Protein AF-A0A3D4B383-F1 (afdb_monomer_lite)

Secondary structure (DSSP, 8-state):
------HHHHHHHTT-HHHHHHHHHTT--TTPPPTTT---HHHHHHHHHHH--S----HHHHHHHHHHTT--STTS-S--S-HHHHHHHH--

Radius of gyration: 11.78 Å; chains: 1; bounding box: 29×36×27 Å

Sequence (92 aa):
METAATPLHWAAWYGCEPVVEALLECGAPIEAGDGTFNSTALQWAAHGAVQGHHSYSGHHAIVERLLKAGASTDTVDRPTGDSRIDALLEGK

Foldseek 3Di:
DQFQQDQLLVCLLQLPLVSNVVCVVVVNDQQQATPPPGDGSLQSNLLSCPPPPHPHPNSLVSNLVSVVSPHDLPRHDPPSPDPSSNVSSVVD

Structure (mmCIF, N/CA/C/O backbone):
data_AF-A0A3D4B383-F1
#
_entry.id   AF-A0A3D4B383-F1
#
loop_
_atom_site.group_PDB
_atom_site.id
_atom_site.type_symbol
_atom_site.label_atom_id
_atom_site.label_alt_id
_atom_site.label_comp_id
_atom_site.label_asym_id
_atom_site.label_entity_id
_atom_site.label_seq_id
_atom_site.pdbx_PDB_ins_code
_atom_site.Cartn_x
_atom_site.Cartn_y
_atom_site.Cartn_z
_atom_site.occupancy
_atom_site.B_iso_or_equiv
_atom_site.auth_seq_id
_atom_site.auth_comp_id
_atom_site.auth_asym_id
_atom_site.auth_atom_id
_atom_site.pdbx_PDB_model_num
ATOM 1 N N . MET A 1 1 ? 7.064 -21.624 5.706 1.00 49.78 1 MET A N 1
ATOM 2 C CA . MET A 1 1 ? 6.790 -20.254 6.175 1.00 49.78 1 MET A CA 1
ATOM 3 C C . MET A 1 1 ? 5.708 -19.713 5.269 1.00 49.78 1 MET A C 1
ATOM 5 O O . MET A 1 1 ? 5.970 -19.518 4.091 1.00 49.78 1 MET A O 1
ATOM 9 N N . GLU A 1 2 ? 4.478 -19.637 5.767 1.00 52.50 2 GLU A N 1
ATOM 10 C CA . GLU A 1 2 ? 3.376 -19.010 5.036 1.00 52.50 2 GLU A CA 1
ATOM 11 C C . GLU A 1 2 ? 3.559 -17.499 5.153 1.00 52.50 2 GLU A C 1
ATOM 13 O O . GLU A 1 2 ? 3.652 -16.972 6.256 1.00 52.50 2 GLU A O 1
ATOM 18 N N . THR A 1 3 ? 3.667 -16.801 4.027 1.00 63.38 3 THR A N 1
ATOM 19 C CA . THR A 1 3 ? 3.941 -15.357 3.995 1.00 63.38 3 THR A CA 1
ATOM 20 C C . THR A 1 3 ? 2.758 -14.504 4.455 1.00 63.38 3 THR A C 1
ATOM 22 O O . THR A 1 3 ? 2.904 -13.292 4.518 1.00 63.38 3 THR A O 1
ATOM 25 N N . ALA A 1 4 ? 1.598 -15.107 4.759 1.00 88.25 4 ALA A N 1
ATOM 26 C CA . ALA A 1 4 ? 0.341 -14.493 5.223 1.00 88.25 4 ALA A CA 1
ATOM 27 C C . ALA A 1 4 ? -0.027 -13.131 4.587 1.00 88.25 4 ALA A C 1
ATOM 29 O O . ALA A 1 4 ? -0.783 -12.348 5.156 1.00 88.25 4 ALA A O 1
ATOM 30 N N . ALA A 1 5 ? 0.489 -12.845 3.391 1.00 92.88 5 ALA A N 1
ATOM 31 C CA . ALA A 1 5 ? 0.305 -11.576 2.717 1.00 92.88 5 ALA A CA 1
ATOM 32 C C . ALA A 1 5 ? -1.123 -11.510 2.174 1.00 92.88 5 ALA A C 1
ATOM 34 O O . ALA A 1 5 ? -1.547 -12.350 1.375 1.00 92.88 5 ALA A O 1
ATOM 35 N N . THR A 1 6 ? -1.873 -10.507 2.623 1.00 94.88 6 THR A N 1
ATOM 36 C CA . THR A 1 6 ? -3.245 -10.261 2.163 1.00 94.88 6 THR A CA 1
ATOM 37 C C . THR A 1 6 ? -3.267 -9.792 0.699 1.00 94.88 6 THR A C 1
ATOM 39 O O . THR A 1 6 ? -2.256 -9.303 0.188 1.00 94.88 6 THR A O 1
ATOM 42 N N . PRO A 1 7 ? -4.419 -9.858 0.007 1.00 95.75 7 PRO A N 1
ATOM 43 C CA . PRO A 1 7 ? -4.556 -9.274 -1.330 1.00 95.75 7 PRO A CA 1
ATOM 44 C C . PRO A 1 7 ? -4.137 -7.797 -1.400 1.00 95.75 7 PR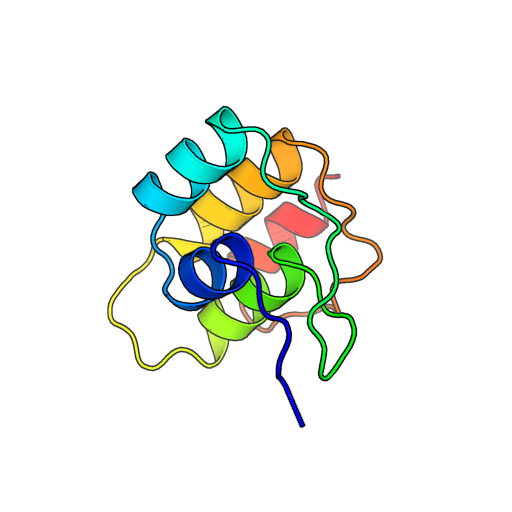O A C 1
ATOM 46 O O . PRO A 1 7 ? -3.593 -7.362 -2.413 1.00 95.75 7 PRO A O 1
ATOM 49 N N . LEU A 1 8 ? -4.331 -7.046 -0.307 1.00 96.75 8 LEU A N 1
ATOM 50 C CA . LEU A 1 8 ? -3.959 -5.634 -0.220 1.00 96.75 8 LEU A CA 1
ATOM 51 C C . LEU A 1 8 ? -2.435 -5.439 -0.262 1.00 96.75 8 LEU A C 1
ATOM 53 O O . LEU A 1 8 ? -1.970 -4.521 -0.931 1.00 96.75 8 LEU A O 1
ATOM 57 N N . HIS A 1 9 ? -1.657 -6.337 0.354 1.00 95.75 9 HIS A N 1
ATOM 58 C CA . HIS A 1 9 ? -0.190 -6.329 0.272 1.00 95.75 9 HIS A CA 1
ATOM 59 C C . HIS A 1 9 ? 0.300 -6.504 -1.165 1.00 95.75 9 HIS A C 1
ATOM 61 O O . HIS A 1 9 ? 1.124 -5.731 -1.650 1.00 95.75 9 HIS A O 1
ATOM 67 N N . TRP A 1 10 ? -0.240 -7.498 -1.874 1.00 94.31 10 TRP A N 1
ATOM 68 C CA . TRP A 1 10 ? 0.147 -7.758 -3.259 1.00 94.31 10 TRP A CA 1
ATOM 69 C C . TRP A 1 10 ? -0.228 -6.597 -4.181 1.00 94.31 10 TRP A C 1
ATOM 71 O O . TRP A 1 10 ? 0.602 -6.155 -4.973 1.00 94.31 10 TRP A O 1
ATOM 81 N N . ALA A 1 11 ? -1.445 -6.063 -4.056 1.00 94.75 11 ALA A N 1
ATOM 82 C CA . ALA A 1 11 ? -1.885 -4.916 -4.847 1.00 94.75 11 ALA A CA 1
ATOM 83 C C . ALA A 1 11 ? -1.002 -3.677 -4.610 1.00 94.75 11 ALA A C 1
ATOM 85 O O . ALA A 1 11 ? -0.630 -2.996 -5.569 1.00 94.75 11 ALA A O 1
ATOM 86 N N . ALA A 1 12 ? -0.614 -3.439 -3.353 1.00 95.12 12 ALA A N 1
ATOM 87 C CA . ALA A 1 12 ? 0.299 -2.374 -2.962 1.00 95.12 12 ALA A CA 1
ATOM 88 C C . ALA A 1 12 ? 1.703 -2.544 -3.565 1.00 95.12 12 ALA A C 1
ATOM 90 O O . ALA A 1 12 ? 2.224 -1.611 -4.173 1.00 95.12 12 ALA A O 1
ATOM 91 N N . TRP A 1 13 ? 2.285 -3.744 -3.476 1.00 93.44 13 TRP A N 1
ATOM 92 C CA . TRP A 1 13 ? 3.601 -4.054 -4.050 1.00 93.44 13 TRP A CA 1
ATOM 93 C C . TRP A 1 13 ? 3.664 -3.833 -5.560 1.00 93.44 13 TRP A C 1
ATOM 95 O O . TRP A 1 13 ? 4.619 -3.248 -6.075 1.00 93.44 13 TRP A O 1
ATOM 105 N N . TYR A 1 14 ? 2.631 -4.276 -6.279 1.00 91.62 14 TYR A N 1
ATOM 106 C CA . TYR A 1 14 ? 2.570 -4.145 -7.733 1.00 91.62 14 TYR A CA 1
ATOM 107 C C . TYR A 1 14 ? 2.170 -2.750 -8.219 1.00 91.62 14 TYR A C 1
ATOM 109 O O . TYR A 1 14 ? 2.200 -2.512 -9.424 1.00 91.62 14 TYR A O 1
ATOM 117 N N . GLY A 1 15 ? 1.799 -1.824 -7.331 1.00 93.25 15 GLY A N 1
ATOM 118 C CA . GLY A 1 15 ? 1.386 -0.489 -7.758 1.00 93.25 15 GLY A CA 1
ATOM 119 C C . GLY A 1 15 ? 0.005 -0.463 -8.432 1.00 93.25 15 GLY A C 1
ATOM 120 O O . GLY A 1 15 ? -0.254 0.416 -9.253 1.00 93.25 15 GLY A O 1
ATOM 121 N N . CYS A 1 16 ? -0.883 -1.422 -8.131 1.00 93.56 16 CYS A N 1
ATOM 122 C CA . CYS A 1 16 ? -2.191 -1.549 -8.780 1.00 93.56 16 CYS A CA 1
ATOM 123 C C . CYS A 1 16 ? -3.296 -0.766 -8.046 1.00 93.56 16 CYS A C 1
ATOM 125 O O . CYS A 1 16 ? -4.067 -1.328 -7.267 1.00 93.56 16 CYS A O 1
ATOM 127 N N . GLU A 1 17 ? -3.386 0.539 -8.318 1.00 93.56 17 GLU A N 1
ATOM 128 C CA . GLU A 1 17 ? -4.351 1.449 -7.675 1.00 93.56 17 GLU A CA 1
ATOM 129 C C . GLU A 1 17 ? -5.818 0.973 -7.752 1.00 93.56 17 GLU A C 1
ATOM 131 O O . GLU A 1 17 ? -6.456 0.930 -6.699 1.00 93.56 17 GLU A O 1
ATOM 136 N N . PRO A 1 18 ? -6.362 0.524 -8.906 1.00 94.44 18 PRO A N 1
ATOM 137 C CA . PRO A 1 18 ? -7.770 0.115 -8.978 1.00 94.44 18 PRO A CA 1
ATOM 138 C C . PRO A 1 18 ? -8.102 -1.092 -8.092 1.00 94.44 18 PRO A C 1
ATOM 140 O O . PRO A 1 18 ? -9.207 -1.208 -7.569 1.00 94.44 18 PRO A O 1
ATOM 143 N N . VAL A 1 19 ? -7.141 -2.004 -7.910 1.00 95.50 19 VAL A N 1
ATOM 144 C CA . VAL A 1 19 ? -7.322 -3.174 -7.042 1.00 95.50 19 VAL A CA 1
ATOM 145 C C . VAL A 1 19 ? -7.238 -2.764 -5.575 1.00 95.50 19 VAL A C 1
ATOM 147 O O . VAL A 1 19 ? -8.023 -3.257 -4.771 1.00 95.50 19 VAL A O 1
ATOM 150 N N . VAL A 1 20 ? -6.333 -1.847 -5.218 1.00 96.38 20 VAL A N 1
ATOM 151 C CA . VAL A 1 20 ? -6.280 -1.287 -3.859 1.00 96.38 20 VAL A CA 1
ATOM 152 C C . VAL A 1 20 ? -7.608 -0.624 -3.502 1.00 96.38 20 VAL A C 1
ATOM 154 O O . VAL A 1 20 ? -8.144 -0.900 -2.434 1.00 96.38 20 VAL A O 1
ATOM 157 N N . GLU A 1 21 ? -8.165 0.193 -4.395 1.00 96.06 21 GLU A N 1
ATOM 158 C CA . GLU A 1 21 ? -9.447 0.868 -4.172 1.00 96.06 21 GLU A CA 1
ATOM 159 C C . GLU A 1 21 ? -10.582 -0.136 -3.929 1.00 96.06 21 GLU A C 1
ATOM 161 O O . GLU A 1 21 ? -11.219 -0.088 -2.878 1.00 96.06 21 GLU A O 1
ATOM 166 N N . ALA A 1 22 ? -10.745 -1.128 -4.810 1.00 97.56 22 ALA A N 1
ATOM 167 C CA . ALA A 1 22 ? -11.770 -2.161 -4.651 1.00 97.56 22 ALA A CA 1
ATOM 168 C C . ALA A 1 22 ? -11.619 -2.968 -3.345 1.00 97.56 22 ALA A C 1
ATOM 170 O O . ALA A 1 22 ? -12.607 -3.327 -2.701 1.00 97.56 22 ALA A O 1
ATOM 171 N N . LEU A 1 23 ? -10.383 -3.260 -2.929 1.00 97.50 23 LEU A N 1
ATOM 172 C CA . LEU A 1 23 ? -10.121 -3.969 -1.675 1.00 97.50 23 LEU A CA 1
ATOM 173 C C . LEU A 1 23 ? -10.474 -3.116 -0.451 1.00 97.50 23 LEU A C 1
ATOM 175 O O . LEU A 1 23 ? -11.061 -3.636 0.498 1.00 97.50 23 LEU A O 1
ATOM 179 N N . LEU A 1 24 ? -10.155 -1.820 -0.472 1.00 96.69 24 LEU A N 1
ATOM 180 C CA . LEU A 1 24 ? -10.523 -0.891 0.598 1.00 96.69 24 LEU A CA 1
ATOM 181 C C . LEU A 1 24 ? -12.045 -0.731 0.703 1.00 96.69 24 LEU A C 1
ATOM 183 O O . LEU A 1 24 ? -12.580 -0.769 1.809 1.00 96.69 24 LEU A O 1
ATOM 187 N N . GLU A 1 25 ? -12.753 -0.643 -0.425 1.00 96.31 25 GLU A N 1
ATOM 188 C CA . GLU A 1 25 ? -14.224 -0.611 -0.465 1.00 96.3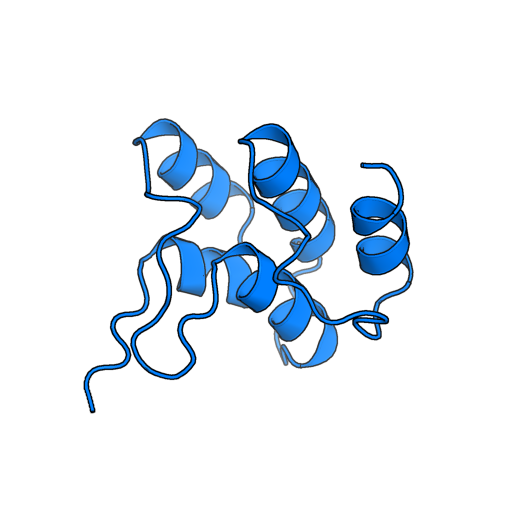1 25 GLU A CA 1
ATOM 189 C C . GLU A 1 25 ? -14.859 -1.880 0.123 1.00 96.31 25 GLU A C 1
ATOM 191 O O . GLU A 1 25 ? -15.907 -1.818 0.765 1.00 96.31 25 GLU A O 1
ATOM 196 N N . CYS A 1 26 ? -14.200 -3.031 -0.034 1.00 96.88 26 CYS A N 1
ATOM 197 C CA . CYS A 1 26 ? -14.623 -4.294 0.572 1.00 96.88 26 CYS A CA 1
ATOM 198 C C . CYS A 1 26 ? -14.266 -4.417 2.066 1.00 96.88 26 CYS A C 1
ATOM 200 O O . CYS A 1 26 ? -14.532 -5.457 2.669 1.00 96.88 26 CYS A O 1
ATOM 202 N N . GLY A 1 27 ? -13.655 -3.394 2.673 1.00 95.31 27 GLY A N 1
ATOM 203 C CA . GLY A 1 27 ? -13.247 -3.415 4.077 1.00 95.31 27 GLY A CA 1
ATOM 204 C C . GLY A 1 27 ? -12.004 -4.265 4.341 1.00 95.31 27 GLY A C 1
ATOM 205 O O . GLY A 1 27 ? -11.888 -4.861 5.414 1.00 95.31 27 GLY A O 1
ATOM 206 N N . ALA A 1 28 ? -11.083 -4.361 3.375 1.00 96.06 28 ALA A N 1
ATOM 207 C CA . ALA A 1 28 ? -9.814 -5.048 3.590 1.00 96.06 28 ALA A CA 1
ATOM 208 C C . ALA A 1 28 ? -9.069 -4.466 4.810 1.00 96.06 28 ALA A C 1
ATOM 210 O O . ALA A 1 28 ? -9.029 -3.245 4.985 1.00 96.06 28 ALA A O 1
ATOM 211 N N . PRO A 1 29 ? -8.450 -5.314 5.653 1.00 94.88 29 PRO A N 1
ATOM 212 C CA . PRO A 1 29 ? -7.762 -4.850 6.849 1.00 94.88 29 PRO A CA 1
ATOM 213 C C . PRO A 1 29 ? -6.477 -4.103 6.469 1.00 94.88 29 PRO A C 1
ATOM 215 O O . PRO A 1 29 ? -5.509 -4.705 6.007 1.00 94.88 29 PRO A O 1
ATOM 218 N N . ILE A 1 30 ? -6.487 -2.785 6.674 1.00 95.62 30 ILE A N 1
ATOM 219 C CA . ILE A 1 30 ? -5.410 -1.858 6.287 1.00 95.62 30 ILE A CA 1
ATOM 220 C C . ILE A 1 30 ? -4.131 -2.113 7.094 1.00 95.62 30 ILE A C 1
ATOM 222 O O . ILE A 1 30 ? -3.040 -2.158 6.533 1.00 95.62 30 ILE A O 1
ATOM 226 N N . GLU A 1 31 ? -4.294 -2.345 8.397 1.00 95.50 31 GLU A N 1
ATOM 227 C CA . GLU A 1 31 ? -3.213 -2.581 9.365 1.00 95.50 31 GLU A CA 1
ATOM 228 C C . GLU A 1 31 ? -2.874 -4.072 9.530 1.00 95.50 31 GLU A C 1
ATOM 230 O O . GLU A 1 31 ? -2.213 -4.465 10.490 1.00 95.50 31 GLU A O 1
ATOM 235 N N . ALA A 1 32 ? -3.357 -4.943 8.635 1.00 94.56 32 ALA A N 1
ATOM 236 C CA . ALA A 1 32 ? -2.935 -6.339 8.664 1.00 94.56 32 ALA A CA 1
ATOM 237 C C . ALA A 1 32 ? -1.436 -6.420 8.365 1.00 94.56 32 ALA A C 1
ATOM 239 O O . ALA A 1 32 ? -0.999 -5.926 7.330 1.00 94.56 32 ALA A O 1
ATOM 240 N N . GLY A 1 33 ? -0.678 -7.066 9.249 1.00 94.12 33 GLY A N 1
ATOM 241 C CA . GLY A 1 33 ? 0.723 -7.396 9.012 1.00 94.12 33 GLY A CA 1
ATOM 242 C C . GLY A 1 33 ? 0.868 -8.677 8.193 1.00 94.12 33 GLY A C 1
ATOM 243 O O . GLY A 1 33 ? 0.098 -9.626 8.362 1.00 94.12 33 GLY A O 1
ATOM 244 N N . ASP A 1 34 ? 1.866 -8.721 7.315 1.00 93.06 34 ASP A N 1
ATOM 245 C CA . ASP A 1 34 ? 2.276 -9.946 6.635 1.00 93.06 34 ASP A CA 1
ATOM 246 C C . ASP A 1 34 ? 2.938 -10.951 7.603 1.00 93.06 34 ASP A C 1
ATOM 248 O O . ASP A 1 34 ? 3.387 -10.613 8.698 1.00 93.06 34 ASP A O 1
ATOM 252 N N . GLY A 1 35 ? 3.039 -12.213 7.187 1.00 91.19 35 GLY A N 1
ATOM 253 C CA . GLY A 1 35 ? 3.555 -13.295 8.034 1.00 91.19 35 GLY A CA 1
ATOM 254 C C . GLY A 1 35 ? 5.076 -13.318 8.196 1.00 91.19 35 GLY A C 1
ATOM 255 O O . GLY A 1 35 ? 5.587 -14.083 9.011 1.00 91.19 35 GLY A O 1
ATOM 256 N N . THR A 1 36 ? 5.807 -12.525 7.414 1.00 89.75 36 THR A N 1
ATOM 257 C CA . THR A 1 36 ? 7.275 -12.534 7.358 1.00 89.75 36 THR A CA 1
ATOM 258 C C . THR A 1 36 ? 7.870 -11.441 8.231 1.00 89.75 36 THR A C 1
ATOM 260 O O . THR A 1 36 ? 8.772 -11.714 9.021 1.00 89.75 36 THR A O 1
ATOM 263 N N . PHE A 1 37 ? 7.365 -10.212 8.096 1.00 89.69 37 PHE A N 1
ATOM 264 C CA . PHE A 1 37 ? 7.920 -9.035 8.768 1.00 89.69 37 PHE A CA 1
ATOM 265 C C . PHE A 1 37 ? 6.879 -8.258 9.570 1.00 89.69 37 PHE A C 1
ATOM 267 O O . PHE A 1 37 ? 7.205 -7.204 10.114 1.00 89.69 37 PHE A 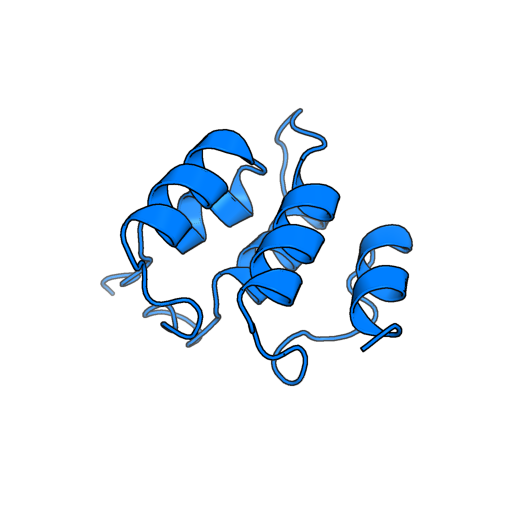O 1
ATOM 274 N N . ASN A 1 38 ? 5.636 -8.750 9.644 1.00 92.44 38 ASN A N 1
ATOM 275 C CA . ASN A 1 38 ? 4.509 -7.998 10.189 1.00 92.44 38 ASN A CA 1
ATOM 276 C C . ASN A 1 38 ? 4.381 -6.612 9.525 1.00 92.44 38 ASN A C 1
ATOM 278 O O . ASN A 1 38 ? 4.042 -5.626 10.177 1.00 92.44 38 ASN A O 1
ATOM 282 N N . SER A 1 39 ? 4.713 -6.530 8.235 1.00 93.81 39 SER A N 1
ATOM 283 C CA . SER A 1 39 ? 4.627 -5.308 7.447 1.00 93.81 39 SER A CA 1
ATOM 284 C C . SER A 1 39 ? 3.220 -5.120 6.910 1.00 93.81 39 SER A C 1
ATOM 286 O O . SER A 1 39 ? 2.607 -6.087 6.479 1.00 93.81 39 SER A O 1
ATOM 288 N N . THR A 1 40 ? 2.738 -3.884 6.911 1.00 95.81 40 THR A N 1
ATOM 289 C CA . THR A 1 40 ? 1.432 -3.472 6.398 1.00 95.81 40 THR A CA 1
ATOM 290 C C . THR A 1 40 ? 1.454 -3.277 4.884 1.00 95.81 40 THR A C 1
ATOM 292 O O . THR A 1 40 ? 2.508 -3.169 4.245 1.00 95.81 40 THR A O 1
ATOM 295 N N . ALA A 1 41 ? 0.269 -3.121 4.290 1.00 96.06 41 ALA A N 1
ATOM 296 C CA . ALA A 1 41 ? 0.151 -2.766 2.880 1.00 96.06 41 ALA A CA 1
ATOM 297 C C . ALA A 1 41 ? 0.839 -1.430 2.538 1.00 96.06 41 ALA A C 1
ATOM 299 O O . ALA A 1 41 ? 1.357 -1.279 1.432 1.00 96.06 41 ALA A O 1
ATOM 300 N N . LEU A 1 42 ? 0.897 -0.477 3.476 1.00 96.25 42 LEU A N 1
ATOM 301 C CA . LEU A 1 42 ? 1.580 0.801 3.268 1.00 96.25 42 LEU A CA 1
ATOM 302 C C . LEU A 1 42 ? 3.099 0.612 3.145 1.00 96.25 42 LEU A C 1
ATOM 304 O O . LEU A 1 42 ? 3.713 1.163 2.231 1.00 96.25 42 LEU A O 1
ATOM 308 N N . GLN A 1 43 ? 3.694 -0.224 4.002 1.00 95.25 43 GLN A N 1
ATOM 309 C CA . GLN A 1 43 ? 5.115 -0.580 3.917 1.00 95.25 43 GLN A CA 1
ATOM 310 C C . GLN A 1 43 ? 5.424 -1.326 2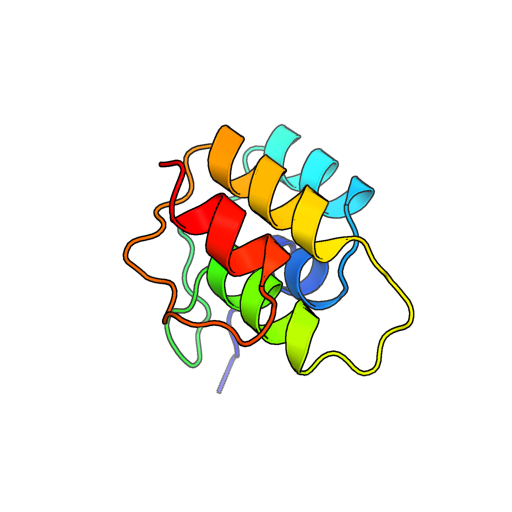.610 1.00 95.25 43 GLN A C 1
ATOM 312 O O . GLN A 1 43 ? 6.432 -1.043 1.964 1.00 95.25 43 GLN A O 1
ATOM 317 N N . TRP A 1 44 ? 4.531 -2.217 2.161 1.00 94.44 44 TRP A N 1
ATOM 318 C CA . TRP A 1 44 ? 4.674 -2.904 0.871 1.00 94.44 44 TRP A CA 1
ATOM 319 C C . TRP A 1 44 ? 4.575 -1.945 -0.324 1.00 94.44 44 TRP A C 1
ATOM 321 O O . TRP A 1 44 ? 5.327 -2.110 -1.283 1.00 94.44 44 TRP A O 1
ATOM 331 N N . ALA A 1 45 ? 3.706 -0.927 -0.271 1.00 94.69 45 ALA A N 1
ATOM 332 C CA . ALA A 1 45 ? 3.628 0.111 -1.302 1.00 94.69 45 ALA A CA 1
ATOM 333 C C . ALA A 1 45 ? 4.923 0.934 -1.376 1.00 94.69 45 ALA A C 1
ATOM 335 O O . ALA A 1 45 ? 5.466 1.128 -2.462 1.00 94.69 45 ALA A O 1
ATOM 336 N N . ALA A 1 46 ? 5.440 1.380 -0.227 1.00 93.44 46 ALA A N 1
ATOM 337 C CA . ALA A 1 46 ? 6.685 2.142 -0.155 1.00 93.44 46 ALA A CA 1
ATOM 338 C C . ALA A 1 46 ? 7.889 1.319 -0.642 1.00 93.44 46 ALA A C 1
ATOM 340 O O . ALA A 1 46 ? 8.658 1.776 -1.485 1.00 93.44 46 ALA A O 1
ATOM 341 N N . HIS A 1 47 ? 8.014 0.071 -0.180 1.00 92.06 47 HIS A N 1
ATOM 342 C CA . HIS A 1 47 ? 9.091 -0.824 -0.599 1.00 92.06 47 HIS A CA 1
ATOM 343 C C . HIS A 1 47 ? 8.994 -1.173 -2.092 1.00 92.06 47 HIS A C 1
ATOM 345 O O . HIS A 1 47 ? 9.998 -1.159 -2.804 1.00 92.06 47 HIS A O 1
ATOM 351 N N . GLY A 1 48 ? 7.781 -1.444 -2.583 1.00 91.19 48 GLY A N 1
ATOM 352 C CA . GLY A 1 48 ? 7.515 -1.772 -3.982 1.00 91.19 48 GLY A CA 1
ATOM 353 C C . GLY A 1 48 ? 7.802 -0.623 -4.946 1.00 91.19 48 GLY A C 1
ATOM 354 O O . GLY A 1 48 ? 8.227 -0.885 -6.065 1.00 91.19 48 GLY A O 1
ATOM 355 N N . ALA A 1 49 ? 7.647 0.632 -4.521 1.00 90.56 49 ALA A N 1
ATOM 356 C CA . ALA A 1 49 ? 7.975 1.791 -5.353 1.00 90.56 49 ALA A CA 1
ATOM 357 C C . ALA A 1 49 ? 9.476 1.897 -5.666 1.00 90.56 49 ALA A C 1
ATOM 359 O O . ALA A 1 49 ? 9.855 2.360 -6.738 1.00 90.56 49 ALA A O 1
ATOM 360 N N . VAL A 1 50 ? 10.325 1.454 -4.733 1.00 89.06 50 VAL A N 1
ATOM 361 C CA . VAL A 1 50 ? 11.788 1.566 -4.840 1.00 89.06 50 VAL A CA 1
ATOM 362 C C . VAL A 1 50 ? 12.418 0.289 -5.388 1.00 89.06 50 VAL A C 1
ATOM 364 O O . VAL A 1 50 ? 13.349 0.349 -6.187 1.00 89.06 50 VAL A O 1
ATOM 367 N N . GLN A 1 51 ? 11.901 -0.872 -4.982 1.00 85.81 51 GLN A N 1
ATOM 368 C CA . GLN A 1 51 ? 12.471 -2.183 -5.318 1.00 85.81 51 GLN A CA 1
ATOM 369 C C . GLN A 1 51 ? 11.710 -2.912 -6.430 1.00 85.81 51 GLN A C 1
ATOM 371 O O . GLN A 1 51 ? 12.193 -3.911 -6.981 1.00 85.81 51 GLN A O 1
ATOM 376 N N . GLY A 1 52 ? 10.494 -2.467 -6.741 1.00 73.50 52 GLY A N 1
ATOM 377 C CA . GLY A 1 52 ? 9.656 -3.078 -7.758 1.00 73.50 52 GLY A CA 1
ATOM 378 C C . GLY A 1 52 ? 10.303 -2.949 -9.129 1.00 73.50 52 GLY A C 1
ATOM 379 O O . GLY A 1 52 ? 10.586 -1.859 -9.607 1.00 73.50 52 GLY A O 1
ATOM 380 N N . HIS A 1 53 ? 10.484 -4.079 -9.807 1.00 66.44 53 HIS A N 1
ATOM 381 C CA . HIS A 1 53 ? 10.935 -4.112 -11.202 1.00 66.44 53 HIS A CA 1
ATOM 382 C C . HIS A 1 53 ? 9.754 -3.934 -12.178 1.00 66.44 53 HIS A C 1
ATOM 384 O O . HIS A 1 53 ? 9.799 -4.388 -13.322 1.00 66.44 53 HIS A O 1
ATOM 390 N N . HIS A 1 54 ? 8.663 -3.318 -11.716 1.00 67.00 54 HIS A N 1
ATOM 391 C CA . HIS A 1 54 ? 7.370 -3.300 -12.396 1.00 67.00 54 HIS A CA 1
ATOM 392 C C . HIS A 1 54 ? 7.122 -1.916 -12.994 1.00 67.00 54 HIS A C 1
ATOM 394 O O . HIS A 1 54 ? 7.359 -0.904 -12.348 1.00 67.00 54 HIS A O 1
ATOM 400 N N . SER A 1 55 ? 6.594 -1.853 -14.216 1.00 60.34 55 SER A N 1
ATOM 401 C CA . SER A 1 55 ? 6.407 -0.596 -14.963 1.00 60.34 55 SER A CA 1
ATOM 402 C C . SER A 1 55 ? 5.255 0.297 -14.454 1.00 60.34 55 SER A C 1
ATOM 404 O O . SER A 1 55 ? 4.888 1.262 -15.127 1.00 60.34 55 SER A O 1
ATOM 406 N N . TYR A 1 56 ? 4.641 -0.034 -13.315 1.00 62.62 56 TYR A N 1
ATOM 407 C CA . TYR A 1 56 ? 3.483 0.676 -12.778 1.00 62.62 56 TYR A CA 1
ATOM 408 C C . TYR A 1 56 ? 3.932 1.836 -11.887 1.00 62.62 56 TYR A C 1
ATOM 410 O O . TYR A 1 56 ? 4.607 1.634 -10.888 1.00 62.62 56 TYR A O 1
ATOM 418 N N . SER A 1 57 ? 3.505 3.052 -12.225 1.00 70.56 57 SER A N 1
ATOM 419 C CA . SER A 1 57 ? 3.797 4.288 -11.482 1.00 70.56 57 SER A CA 1
ATOM 420 C C . SER A 1 57 ? 2.733 4.628 -10.422 1.00 70.56 57 SER A C 1
ATOM 422 O O . SER A 1 57 ? 2.516 5.798 -10.111 1.00 70.56 57 SER A O 1
ATOM 424 N N . GLY A 1 58 ? 1.999 3.625 -9.931 1.00 85.50 58 GLY A N 1
ATOM 425 C CA . GLY A 1 58 ? 0.803 3.812 -9.099 1.00 85.50 58 GLY A CA 1
ATOM 426 C C . GLY A 1 58 ? 1.063 3.928 -7.595 1.00 85.50 58 GLY A C 1
ATOM 427 O O . GLY A 1 58 ? 0.141 4.238 -6.843 1.00 85.50 58 GLY A O 1
ATOM 428 N N . HIS A 1 59 ? 2.293 3.695 -7.126 1.00 92.38 59 HIS A N 1
ATOM 429 C CA . HIS A 1 59 ? 2.578 3.583 -5.691 1.00 92.38 59 HIS A CA 1
ATOM 430 C C . HIS A 1 59 ? 2.286 4.866 -4.908 1.00 92.38 59 HIS A C 1
ATOM 432 O O . HIS A 1 59 ? 1.740 4.777 -3.814 1.00 92.38 59 HIS A O 1
ATOM 438 N N . HIS A 1 60 ? 2.533 6.060 -5.465 1.00 92.19 60 HIS A N 1
ATOM 439 C CA . HIS A 1 60 ? 2.175 7.326 -4.797 1.00 92.19 60 HIS A CA 1
ATOM 440 C C . HIS A 1 60 ? 0.670 7.465 -4.569 1.00 92.19 60 HIS A C 1
ATOM 442 O O . HIS A 1 60 ? 0.247 7.910 -3.505 1.00 92.19 60 HIS A O 1
ATOM 448 N N . ALA A 1 61 ? -0.137 7.077 -5.559 1.00 93.75 61 ALA A N 1
ATOM 449 C CA . ALA A 1 61 ? -1.591 7.131 -5.454 1.00 93.75 61 ALA A CA 1
ATOM 450 C C . ALA A 1 61 ? -2.106 6.107 -4.432 1.00 93.75 61 ALA A C 1
ATOM 452 O O . ALA A 1 61 ? -2.987 6.414 -3.632 1.00 93.75 61 ALA A O 1
ATOM 453 N N . ILE A 1 62 ? -1.495 4.920 -4.389 1.00 95.44 62 ILE A N 1
ATOM 454 C CA . ILE A 1 62 ? -1.788 3.896 -3.380 1.00 95.44 62 ILE A CA 1
ATOM 455 C C . ILE A 1 62 ? -1.442 4.382 -1.977 1.00 95.44 62 ILE A C 1
ATOM 457 O O . ILE A 1 62 ? -2.273 4.251 -1.082 1.00 95.44 62 ILE A O 1
ATOM 461 N N . VAL A 1 63 ? -0.256 4.967 -1.782 1.00 95.19 63 VAL A N 1
ATOM 462 C CA . VAL A 1 63 ? 0.143 5.563 -0.501 1.00 95.19 63 VAL A CA 1
ATOM 463 C C . VAL A 1 63 ? -0.897 6.596 -0.082 1.00 95.19 63 VAL A C 1
ATOM 465 O O . VAL A 1 63 ? -1.442 6.495 1.011 1.00 95.19 63 VAL A O 1
ATOM 468 N N . GLU A 1 64 ? -1.277 7.520 -0.966 1.00 94.88 64 GLU A N 1
ATOM 469 C CA . GLU A 1 64 ? -2.313 8.512 -0.669 1.00 94.88 64 GLU A CA 1
ATOM 470 C C . GLU A 1 64 ? -3.665 7.867 -0.295 1.00 94.88 64 GLU A C 1
ATOM 472 O O . GLU A 1 64 ? -4.326 8.315 0.643 1.00 94.88 64 GLU A O 1
ATOM 477 N N . ARG A 1 65 ? -4.092 6.808 -0.996 1.00 95.50 65 ARG A N 1
ATOM 478 C CA . ARG A 1 65 ? -5.348 6.091 -0.715 1.00 95.50 65 ARG A CA 1
ATOM 479 C C . ARG A 1 65 ? -5.319 5.377 0.632 1.00 95.50 65 ARG A C 1
ATOM 481 O O . ARG A 1 65 ? -6.246 5.558 1.417 1.00 95.50 65 ARG A O 1
ATOM 488 N N . LEU A 1 66 ? -4.259 4.627 0.925 1.00 95.69 66 LEU A N 1
ATOM 489 C CA . LEU A 1 66 ? -4.079 3.944 2.209 1.00 95.69 66 LEU A CA 1
ATOM 490 C C . LEU A 1 66 ? -4.063 4.956 3.357 1.00 95.69 66 LEU A C 1
ATOM 492 O O . LEU A 1 66 ? -4.762 4.792 4.354 1.00 95.69 66 LEU A O 1
ATOM 496 N N . LEU A 1 67 ? -3.356 6.068 3.168 1.00 94.75 67 LEU A N 1
ATOM 497 C CA . LEU A 1 67 ? -3.348 7.188 4.094 1.00 94.75 67 LEU A CA 1
ATOM 498 C C . LEU A 1 67 ? -4.746 7.784 4.303 1.00 94.75 67 LEU A C 1
ATOM 500 O O . LEU A 1 67 ? -5.132 8.034 5.445 1.00 94.75 67 LEU A O 1
ATOM 504 N N . LYS A 1 68 ? -5.522 8.034 3.245 1.00 94.50 68 LYS A N 1
ATOM 505 C CA . LYS A 1 68 ? -6.911 8.523 3.364 1.00 94.50 68 LYS A CA 1
ATOM 506 C C . LYS A 1 68 ? -7.819 7.518 4.073 1.00 94.50 68 LYS A C 1
ATOM 508 O O . LYS A 1 68 ? -8.715 7.933 4.799 1.00 94.50 68 LYS A O 1
ATOM 513 N N . ALA A 1 69 ? -7.559 6.227 3.896 1.00 93.94 69 ALA A N 1
ATOM 514 C CA . ALA A 1 69 ? -8.278 5.146 4.556 1.00 93.94 69 ALA A CA 1
ATOM 515 C C . ALA A 1 69 ? -7.874 4.950 6.034 1.00 93.94 69 ALA A C 1
ATOM 517 O O . ALA A 1 69 ? -8.490 4.151 6.732 1.00 93.94 69 ALA A O 1
ATOM 518 N N . GLY A 1 70 ? -6.887 5.707 6.527 1.00 93.56 70 GLY A N 1
ATOM 519 C CA . GLY A 1 70 ? -6.479 5.707 7.933 1.00 93.56 70 GLY A CA 1
ATOM 520 C C . GLY A 1 70 ? -5.264 4.839 8.249 1.00 93.56 70 GLY A C 1
ATOM 521 O O . GLY A 1 70 ? -5.048 4.553 9.421 1.00 93.56 70 GLY A O 1
ATOM 522 N N . ALA A 1 71 ? -4.475 4.441 7.244 1.00 94.81 71 ALA A N 1
ATOM 523 C CA . ALA A 1 71 ? -3.230 3.714 7.477 1.00 94.81 71 ALA A CA 1
ATOM 524 C C . ALA A 1 71 ? -2.255 4.524 8.351 1.00 94.81 71 ALA A C 1
ATOM 526 O O . ALA A 1 71 ? -2.047 5.719 8.097 1.00 94.81 71 ALA A O 1
ATOM 527 N N . SER A 1 72 ? -1.640 3.876 9.342 1.00 92.00 72 SER A N 1
ATOM 528 C CA . SER A 1 72 ? -0.594 4.473 10.179 1.00 92.00 72 SER A CA 1
ATOM 529 C C . SER A 1 72 ? 0.724 4.583 9.411 1.00 92.00 72 SER A C 1
ATOM 531 O O . SER A 1 72 ? 1.181 3.637 8.771 1.00 92.00 72 SER A O 1
ATOM 533 N N . THR A 1 73 ? 1.364 5.749 9.506 1.00 90.44 73 THR A N 1
ATOM 534 C CA . THR A 1 73 ? 2.693 6.011 8.934 1.00 90.44 73 THR A CA 1
ATOM 535 C C . THR A 1 73 ? 3.835 5.629 9.865 1.00 90.44 73 THR A C 1
ATOM 537 O O . THR A 1 73 ? 4.974 5.555 9.409 1.00 90.44 73 THR A O 1
ATOM 540 N N . ASP A 1 74 ? 3.554 5.352 11.142 1.00 86.69 74 ASP A N 1
ATOM 541 C CA . ASP A 1 74 ? 4.572 5.075 12.166 1.00 86.69 74 ASP A CA 1
ATOM 542 C C . ASP A 1 74 ? 5.386 3.812 11.862 1.00 86.69 74 ASP A C 1
ATOM 544 O O . ASP A 1 74 ? 6.491 3.633 12.368 1.00 86.69 74 ASP A O 1
ATOM 548 N N . THR A 1 75 ? 4.835 2.932 11.026 1.00 79.62 75 THR A N 1
ATOM 549 C CA . THR A 1 75 ? 5.450 1.662 10.640 1.00 79.62 75 THR A CA 1
ATOM 550 C C . THR A 1 75 ? 6.370 1.782 9.424 1.00 79.62 75 THR A C 1
ATOM 552 O O . THR A 1 75 ? 7.121 0.853 9.134 1.00 79.62 75 THR A O 1
ATOM 555 N N . VAL A 1 76 ? 6.345 2.899 8.691 1.00 87.50 76 VAL A N 1
ATOM 556 C CA . VAL A 1 76 ? 7.127 3.055 7.458 1.00 87.50 76 VAL A CA 1
ATOM 557 C C . VAL A 1 76 ? 8.491 3.667 7.764 1.00 87.50 76 VAL A C 1
ATOM 559 O O . VAL A 1 76 ? 8.585 4.819 8.193 1.00 87.50 76 VAL A O 1
ATOM 562 N N . ASP A 1 77 ? 9.554 2.911 7.483 1.00 85.62 77 ASP A N 1
ATOM 563 C CA . ASP A 1 77 ? 10.924 3.418 7.548 1.00 85.62 77 ASP A CA 1
ATOM 564 C C . ASP A 1 77 ? 11.132 4.551 6.535 1.00 85.62 77 ASP A C 1
ATOM 566 O O . ASP A 1 77 ? 10.793 4.433 5.355 1.00 85.62 77 ASP A O 1
ATOM 570 N N . ARG A 1 78 ? 11.710 5.661 7.008 1.00 83.81 78 ARG A N 1
ATOM 571 C CA . ARG A 1 78 ? 12.009 6.855 6.208 1.00 83.81 78 ARG A CA 1
ATOM 572 C C . ARG A 1 78 ? 13.501 7.220 6.296 1.00 83.81 78 ARG A C 1
ATOM 574 O O . ARG A 1 78 ? 14.085 7.078 7.371 1.00 83.81 78 ARG A O 1
ATOM 581 N N . PRO A 1 79 ? 14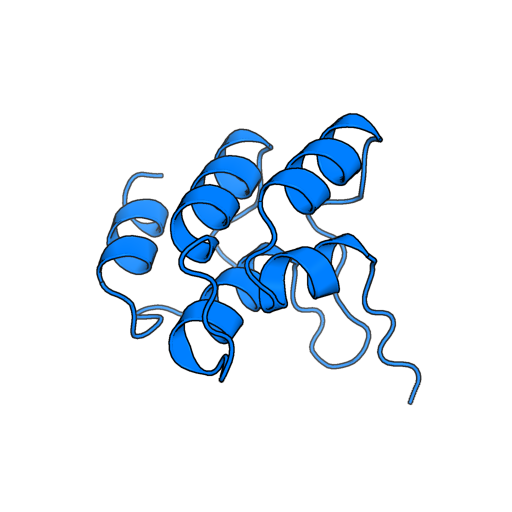.108 7.762 5.222 1.00 84.31 79 PRO A N 1
ATOM 582 C CA . PRO A 1 79 ? 13.509 7.953 3.901 1.00 84.31 79 PRO A CA 1
ATOM 583 C C . PRO A 1 79 ? 13.302 6.613 3.190 1.00 84.31 79 PRO A C 1
ATOM 585 O O . PRO A 1 79 ? 14.138 5.715 3.277 1.00 84.31 79 PRO A O 1
ATOM 588 N N . THR A 1 80 ? 12.185 6.492 2.479 1.00 87.44 80 THR A N 1
ATOM 589 C CA . THR A 1 80 ? 11.848 5.292 1.704 1.00 87.44 80 THR A CA 1
ATOM 590 C C . THR A 1 80 ? 12.768 5.139 0.495 1.00 87.44 80 THR A C 1
ATOM 592 O O . THR A 1 80 ? 12.993 4.025 0.033 1.00 87.44 80 THR A O 1
ATOM 595 N N . GLY A 1 81 ? 13.334 6.250 0.009 1.00 87.19 81 GLY A N 1
ATOM 596 C CA . GLY A 1 81 ? 14.119 6.325 -1.224 1.00 87.19 81 GLY A CA 1
ATOM 597 C C . GLY A 1 81 ? 13.324 6.886 -2.406 1.00 87.19 81 GLY A C 1
ATOM 598 O O . GLY A 1 81 ? 13.922 7.244 -3.420 1.00 87.19 81 GLY A O 1
ATOM 599 N N . ASP A 1 82 ? 12.005 7.034 -2.259 1.00 89.19 82 ASP A N 1
ATOM 600 C CA . ASP A 1 82 ? 11.148 7.766 -3.185 1.00 89.19 82 ASP A CA 1
ATOM 601 C C . ASP A 1 82 ? 10.703 9.084 -2.533 1.00 89.19 82 ASP A C 1
ATOM 603 O O . ASP A 1 82 ? 9.868 9.114 -1.627 1.00 89.19 82 ASP A O 1
ATOM 607 N N . SER A 1 83 ? 11.245 10.200 -3.028 1.00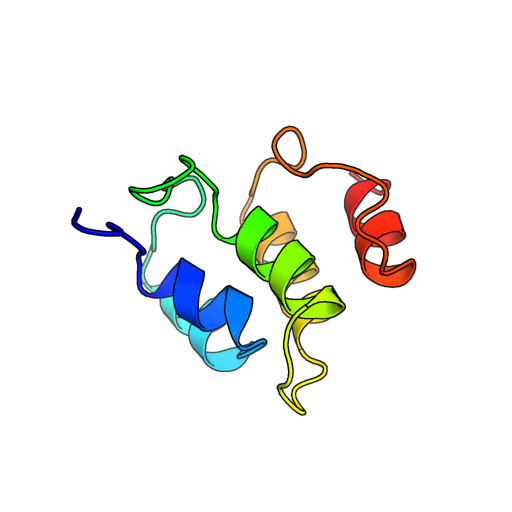 89.75 83 SER A N 1
ATOM 608 C CA . SER A 1 83 ? 11.015 11.532 -2.455 1.00 89.75 83 SER A CA 1
ATOM 609 C C . SER A 1 83 ? 9.552 11.973 -2.480 1.00 89.75 83 SER A C 1
ATOM 611 O O . SER A 1 83 ? 9.139 12.801 -1.667 1.00 89.75 83 SER A O 1
ATOM 613 N N . ARG A 1 84 ? 8.745 11.437 -3.400 1.00 89.69 84 ARG A N 1
ATOM 614 C CA . ARG A 1 84 ? 7.320 11.754 -3.478 1.00 89.69 84 ARG A CA 1
ATOM 615 C C . ARG A 1 84 ? 6.516 10.926 -2.480 1.00 89.69 84 ARG A C 1
ATOM 617 O O . ARG A 1 84 ? 5.539 11.448 -1.950 1.00 89.69 84 ARG A O 1
ATOM 624 N N . ILE A 1 85 ? 6.914 9.685 -2.192 1.00 91.69 85 ILE A N 1
ATOM 625 C CA . ILE A 1 85 ? 6.341 8.917 -1.074 1.00 91.69 85 ILE A CA 1
ATOM 626 C C . ILE A 1 85 ? 6.722 9.564 0.256 1.00 91.69 85 ILE A C 1
ATOM 628 O O . ILE A 1 85 ? 5.842 9.782 1.084 1.00 91.69 85 ILE A O 1
ATOM 632 N N . ASP A 1 86 ? 7.988 9.942 0.434 1.00 92.06 86 ASP A N 1
ATOM 633 C CA . ASP A 1 86 ? 8.462 10.582 1.666 1.00 92.06 86 ASP A CA 1
ATOM 634 C C . ASP A 1 86 ? 7.648 11.846 1.990 1.00 92.06 86 ASP A C 1
ATOM 636 O O . ASP A 1 86 ? 7.120 11.971 3.096 1.00 92.06 86 ASP A O 1
ATOM 640 N N . ALA A 1 87 ? 7.411 12.707 0.994 1.00 91.62 87 ALA A N 1
ATOM 641 C CA . ALA A 1 87 ? 6.590 13.907 1.156 1.00 91.62 87 ALA A CA 1
ATOM 642 C C . ALA A 1 87 ? 5.128 13.610 1.558 1.00 91.62 87 ALA A C 1
ATOM 644 O O . ALA A 1 87 ? 4.526 14.370 2.317 1.00 91.62 87 ALA A O 1
ATOM 645 N N . LEU A 1 88 ? 4.539 12.510 1.068 1.00 90.81 88 LEU A N 1
ATOM 646 C CA . LEU A 1 88 ? 3.181 12.093 1.450 1.00 90.81 88 LEU A CA 1
ATOM 647 C C . LEU A 1 88 ? 3.118 11.596 2.899 1.00 90.81 88 LEU A C 1
ATOM 649 O O . LEU A 1 88 ? 2.111 11.809 3.573 1.00 90.81 88 LEU A O 1
ATOM 653 N N . LEU A 1 89 ? 4.180 10.940 3.371 1.00 89.19 89 LEU A N 1
ATOM 654 C CA . LEU A 1 89 ? 4.279 10.427 4.738 1.00 89.19 89 LEU A CA 1
ATOM 655 C C . LEU A 1 89 ? 4.566 11.539 5.763 1.00 89.19 89 LEU A C 1
ATOM 657 O O . LEU A 1 89 ? 4.186 11.397 6.920 1.00 89.19 89 LEU A O 1
ATOM 661 N N . GLU A 1 90 ? 5.225 12.630 5.358 1.00 85.88 90 GLU A N 1
ATOM 662 C CA . GLU A 1 90 ? 5.505 13.799 6.210 1.00 85.88 90 GLU A CA 1
ATOM 663 C C . GLU A 1 90 ? 4.306 14.747 6.380 1.00 85.88 90 GLU A C 1
ATOM 665 O O . GLU A 1 90 ? 4.219 15.453 7.382 1.00 85.88 90 GLU A O 1
ATOM 670 N N . GLY A 1 91 ? 3.379 14.783 5.419 1.00 74.00 91 GLY A N 1
ATOM 671 C CA . GLY A 1 91 ? 2.210 15.675 5.428 1.00 74.00 91 GLY A CA 1
ATOM 672 C C . GLY A 1 91 ? 1.041 15.222 6.316 1.00 74.00 91 GLY A C 1
ATOM 673 O O . GLY A 1 91 ? -0.101 15.590 6.035 1.00 74.00 91 GLY A O 1
ATOM 674 N N . LYS A 1 92 ? 1.306 14.391 7.325 1.00 57.28 92 LYS A N 1
ATOM 675 C CA . LYS A 1 92 ? 0.334 13.647 8.137 1.00 57.28 92 LYS A CA 1
ATOM 676 C C . LYS A 1 92 ? 0.444 13.985 9.615 1.00 57.28 92 LYS A C 1
ATOM 678 O O . LYS A 1 92 ? 1.583 13.996 10.125 1.00 57.28 92 LYS A O 1
#

pLDDT: mean 89.08, std 10.41, range [49.78, 97.56]